Protein AF-A0A968FEQ6-F1 (afdb_monomer_lite)

Foldseek 3Di:
DAEDLVQVPDVVPDPDDCVVPDRDDDVVVVVVVVVCVVLWDWDADPVGIDIFQWDADPVGIKGKAFDFDDDDDSVLRSVRSNDVLRRDPDHPCVVCVVSRGNWMKMWHWDWDDDDPPIDIYTDPIDTD

Sequence (128 aa):
MRWDPVEARRYALMDQDPGPIGSRTVWMANLLAYRALALLPSAPRRNGLATTGWSEHEDGQFFTWPLWTHPACPDTVRSLLLLPVLCSRAPDRPALRARGID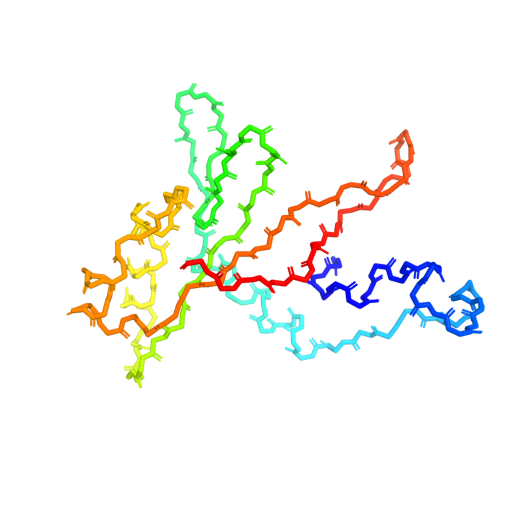AVFRARRIKVGTGANYKVNFSPAREV

Structure (mmCIF, N/CA/C/O backbone):
data_AF-A0A968FEQ6-F1
#
_entry.id   AF-A0A968FEQ6-F1
#
loop_
_atom_site.group_PDB
_atom_site.id
_atom_site.type_symbol
_atom_site.label_atom_id
_atom_site.label_alt_id
_atom_site.label_comp_id
_atom_site.label_asym_id
_atom_site.label_entity_id
_atom_site.label_seq_id
_atom_site.pdbx_PDB_ins_code
_atom_site.Cartn_x
_atom_site.Cartn_y
_atom_site.Cartn_z
_atom_site.occupancy
_atom_site.B_iso_or_equiv
_atom_site.auth_seq_id
_atom_site.auth_comp_id
_atom_site.auth_asym_id
_atom_site.auth_atom_id
_atom_site.pdbx_PDB_model_num
ATOM 1 N N . MET A 1 1 ? 4.246 6.362 -13.899 1.00 59.34 1 MET A N 1
ATOM 2 C CA . MET A 1 1 ? 4.748 6.224 -12.511 1.00 59.34 1 MET A CA 1
ATOM 3 C C . MET A 1 1 ? 5.495 4.908 -12.416 1.00 59.34 1 MET A C 1
ATOM 5 O O . MET A 1 1 ? 5.132 4.022 -13.174 1.00 59.34 1 MET A O 1
ATOM 9 N N . ARG A 1 2 ? 6.508 4.788 -11.546 1.00 71.25 2 ARG A N 1
ATOM 10 C CA . ARG A 1 2 ? 7.204 3.513 -11.328 1.00 71.25 2 ARG A CA 1
ATOM 11 C C . ARG A 1 2 ? 6.632 2.789 -10.119 1.00 71.25 2 ARG A C 1
ATOM 13 O O . ARG A 1 2 ? 6.952 3.147 -8.987 1.00 71.25 2 ARG A O 1
ATOM 20 N N . TRP A 1 3 ? 5.718 1.856 -10.365 1.00 72.12 3 TRP A N 1
ATOM 21 C CA . TRP A 1 3 ? 5.030 1.108 -9.306 1.00 72.12 3 TRP A CA 1
ATOM 22 C C . TRP A 1 3 ? 5.673 -0.249 -9.036 1.00 72.12 3 TRP A C 1
ATOM 24 O O . TRP A 1 3 ? 5.690 -0.692 -7.891 1.00 72.12 3 TRP A O 1
ATOM 34 N N . ASP A 1 4 ? 6.265 -0.864 -10.058 1.00 72.12 4 ASP A N 1
ATOM 35 C CA . ASP A 1 4 ? 6.991 -2.120 -9.915 1.00 72.12 4 ASP A CA 1
ATOM 36 C C . ASP A 1 4 ? 8.436 -1.850 -9.439 1.00 72.12 4 ASP A C 1
ATOM 38 O O . ASP A 1 4 ? 9.151 -1.054 -10.063 1.00 72.12 4 ASP A O 1
ATOM 42 N N . PRO A 1 5 ? 8.913 -2.487 -8.350 1.00 69.38 5 PRO A N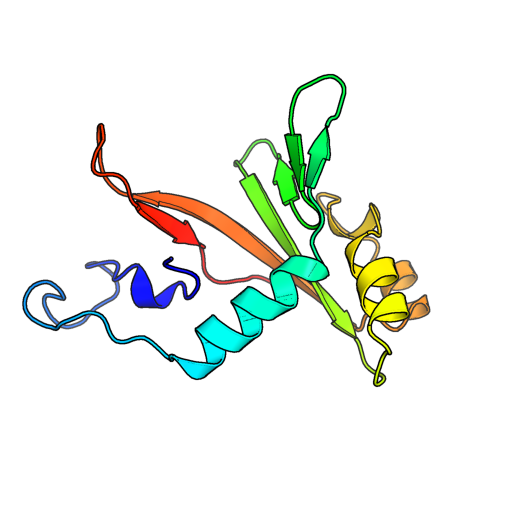 1
ATOM 43 C CA . PRO A 1 5 ? 10.304 -2.368 -7.913 1.00 69.38 5 PRO A CA 1
ATOM 44 C C . PRO A 1 5 ? 11.329 -2.750 -8.997 1.00 69.38 5 PRO A C 1
ATOM 46 O O . PRO A 1 5 ? 12.445 -2.228 -8.973 1.00 69.38 5 PRO A O 1
ATOM 49 N N . VAL A 1 6 ? 10.975 -3.596 -9.970 1.00 70.69 6 VAL A N 1
ATOM 50 C CA . VAL A 1 6 ? 11.831 -3.954 -11.116 1.00 70.69 6 VAL A CA 1
ATOM 51 C C . VAL A 1 6 ? 12.076 -2.752 -12.036 1.00 70.69 6 VAL A C 1
ATOM 53 O O . VAL A 1 6 ? 13.175 -2.591 -12.574 1.00 70.69 6 VAL A O 1
ATOM 56 N N . GLU A 1 7 ? 11.120 -1.824 -12.147 1.00 67.06 7 GLU A N 1
ATOM 57 C CA . GLU A 1 7 ? 11.283 -0.586 -12.923 1.00 67.06 7 GLU A CA 1
ATOM 58 C C . GLU A 1 7 ? 12.322 0.370 -12.304 1.00 67.06 7 GLU A C 1
ATOM 60 O O . GLU A 1 7 ? 12.790 1.308 -12.965 1.00 67.06 7 GLU A O 1
ATOM 65 N N . ALA A 1 8 ? 12.733 0.135 -11.050 1.00 63.91 8 ALA A N 1
ATOM 66 C CA . ALA A 1 8 ? 13.786 0.903 -10.394 1.00 63.91 8 ALA A CA 1
ATOM 67 C C . ALA A 1 8 ? 15.184 0.614 -10.963 1.00 63.91 8 ALA A C 1
ATOM 69 O O . ALA A 1 8 ? 16.044 1.485 -10.856 1.00 63.91 8 ALA A O 1
ATOM 70 N N . ARG A 1 9 ? 15.400 -0.559 -11.583 1.00 66.25 9 ARG A N 1
ATOM 71 C CA . ARG A 1 9 ? 16.652 -0.958 -12.256 1.00 66.25 9 ARG A CA 1
ATOM 72 C C . ARG A 1 9 ? 17.918 -0.659 -11.467 1.00 66.25 9 ARG A C 1
ATOM 74 O O . ARG A 1 9 ? 18.766 0.140 -11.861 1.00 66.25 9 ARG A O 1
ATOM 81 N N . ARG A 1 10 ? 18.014 -1.272 -10.295 1.00 63.66 10 ARG A N 1
ATOM 82 C CA . ARG A 1 10 ? 19.178 -1.095 -9.432 1.00 63.66 10 ARG A CA 1
ATOM 83 C C . ARG A 1 10 ? 20.363 -1.792 -10.092 1.00 63.66 10 ARG A C 1
ATOM 85 O O . ARG A 1 10 ? 20.376 -3.014 -10.119 1.00 63.66 10 ARG A O 1
ATOM 92 N N . TYR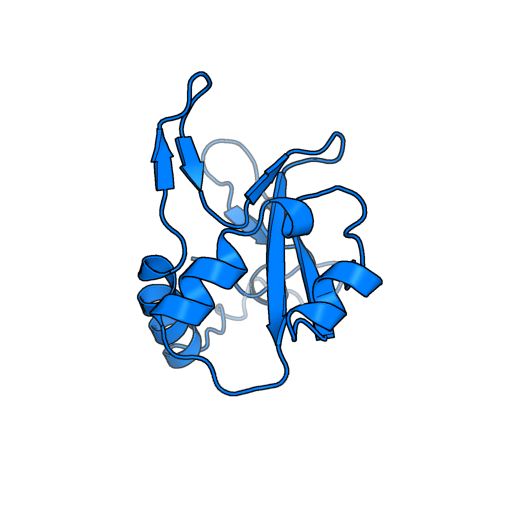 A 1 11 ? 21.323 -1.012 -10.588 1.00 55.69 11 TYR A N 1
ATOM 93 C CA . TYR A 1 11 ? 22.550 -1.482 -11.246 1.00 55.69 11 TYR A CA 1
ATOM 94 C C . TYR A 1 11 ? 23.195 -2.675 -10.526 1.00 55.69 11 TYR A C 1
ATOM 96 O O . TYR A 1 11 ? 23.508 -3.673 -11.153 1.00 55.69 11 TYR A O 1
ATOM 104 N N . ALA A 1 12 ? 23.289 -2.620 -9.194 1.00 58.16 12 ALA A N 1
ATOM 105 C CA . ALA A 1 12 ? 23.876 -3.686 -8.378 1.00 58.16 12 ALA A CA 1
ATOM 106 C C . ALA A 1 12 ? 23.124 -5.038 -8.406 1.00 58.16 12 ALA A C 1
ATOM 108 O O . ALA A 1 12 ? 23.631 -6.017 -7.875 1.00 58.16 12 ALA A O 1
ATOM 109 N N . LEU A 1 13 ? 21.909 -5.096 -8.964 1.00 61.94 13 LEU A N 1
ATOM 110 C CA . LEU A 1 13 ? 21.082 -6.306 -9.070 1.00 61.94 13 LEU A CA 1
ATOM 111 C C . LEU A 1 13 ? 20.904 -6.777 -10.524 1.00 61.94 13 LEU A C 1
ATOM 113 O O . LEU A 1 13 ? 20.067 -7.641 -10.776 1.00 61.94 13 LEU A O 1
ATOM 117 N N . MET A 1 14 ? 21.618 -6.183 -11.486 1.00 65.56 14 MET A N 1
ATOM 118 C CA . MET A 1 14 ? 21.486 -6.497 -12.909 1.00 65.56 14 MET A CA 1
ATOM 119 C C . MET A 1 14 ? 22.815 -6.989 -13.478 1.00 65.56 14 MET A C 1
ATOM 121 O O . MET A 1 14 ? 23.860 -6.418 -13.194 1.00 65.56 14 MET A O 1
ATOM 125 N N . ASP A 1 15 ? 22.750 -8.039 -14.297 1.00 74.81 15 ASP A N 1
ATOM 126 C CA . ASP A 1 15 ? 23.903 -8.626 -15.001 1.00 74.81 15 ASP A CA 1
ATOM 127 C C . ASP A 1 15 ? 24.430 -7.723 -16.134 1.00 74.81 15 ASP A C 1
ATOM 129 O O . ASP A 1 15 ? 25.574 -7.829 -16.561 1.00 74.81 15 ASP A O 1
ATOM 133 N N . GLN A 1 16 ? 23.603 -6.789 -16.613 1.00 67.94 16 GLN A N 1
ATOM 134 C CA . GLN A 1 16 ? 23.959 -5.854 -17.680 1.00 67.94 16 GLN A CA 1
ATOM 135 C C . GLN A 1 16 ? 23.591 -4.420 -17.322 1.00 67.94 16 GLN A C 1
ATOM 137 O O . GLN A 1 16 ? 22.690 -4.184 -16.513 1.00 67.94 16 GLN A O 1
ATOM 142 N N . ASP A 1 17 ? 24.263 -3.464 -17.968 1.00 69.12 17 ASP A N 1
ATOM 143 C CA . ASP A 1 17 ? 23.953 -2.042 -17.840 1.00 69.12 17 ASP A CA 1
ATOM 144 C C . ASP A 1 17 ? 22.495 -1.770 -18.279 1.00 69.12 17 ASP A C 1
ATOM 146 O O . ASP A 1 17 ? 22.141 -1.981 -19.442 1.00 69.12 17 ASP A O 1
ATOM 150 N N . PRO A 1 18 ? 21.618 -1.298 -17.373 1.00 66.75 18 PRO A N 1
ATOM 151 C CA . PRO A 1 18 ? 20.229 -0.990 -17.693 1.00 66.75 18 PRO A CA 1
ATOM 152 C C . PRO A 1 18 ? 20.018 0.288 -18.514 1.00 66.75 18 PRO A C 1
ATOM 154 O O . PRO A 1 18 ? 18.870 0.565 -18.879 1.00 66.75 18 PRO A O 1
ATOM 157 N N . GLY A 1 19 ? 21.055 1.100 -18.742 1.00 70.69 19 GLY A N 1
ATOM 158 C CA . GLY A 1 19 ? 20.974 2.379 -19.454 1.00 70.69 19 GLY A CA 1
ATOM 159 C C . GLY A 1 19 ? 20.427 2.271 -20.888 1.00 70.69 19 GLY A C 1
ATOM 160 O O . GLY A 1 19 ? 19.461 2.971 -21.200 1.00 70.69 19 GLY A O 1
ATOM 161 N N . PRO A 1 20 ? 20.974 1.384 -21.744 1.00 72.44 20 PRO A N 1
ATOM 162 C CA . PRO A 1 20 ? 20.555 1.235 -23.144 1.00 72.44 20 PRO A CA 1
ATOM 163 C C . PRO A 1 20 ? 19.204 0.528 -23.323 1.00 72.44 20 PRO A C 1
ATOM 165 O O . PRO A 1 20 ? 18.518 0.711 -24.327 1.00 72.44 20 PRO A O 1
ATOM 168 N N . ILE A 1 21 ? 18.804 -0.303 -22.359 1.00 67.12 21 ILE A N 1
ATOM 169 C CA . ILE A 1 21 ? 17.585 -1.113 -22.441 1.00 67.12 21 ILE A CA 1
ATOM 170 C C . ILE A 1 21 ? 16.403 -0.218 -22.058 1.00 67.12 21 ILE A C 1
ATOM 172 O O . ILE A 1 21 ? 16.297 0.165 -20.906 1.00 67.12 21 ILE A O 1
ATOM 176 N N . GLY A 1 22 ? 15.472 0.133 -22.948 1.00 63.84 22 GLY A N 1
ATOM 177 C CA . GLY A 1 22 ? 14.307 0.979 -22.601 1.00 63.84 22 GLY A CA 1
ATOM 178 C C . GLY A 1 22 ? 13.417 0.388 -21.489 1.00 63.84 22 GLY A C 1
ATOM 179 O O . GLY A 1 22 ? 13.366 -0.830 -21.331 1.00 63.84 22 GLY A O 1
ATOM 180 N N . SER A 1 23 ? 12.746 1.216 -20.669 1.00 65.44 23 SER A N 1
ATOM 181 C CA . SER A 1 23 ? 11.891 0.753 -19.551 1.00 65.44 23 SER A CA 1
ATOM 182 C C . SER A 1 23 ? 10.756 -0.151 -20.028 1.00 65.44 23 SER A C 1
ATOM 184 O O . SER A 1 23 ? 9.908 0.286 -20.801 1.00 65.44 23 SER A O 1
ATOM 186 N N . ARG A 1 24 ? 10.713 -1.390 -19.526 1.00 69.31 24 ARG A N 1
ATOM 187 C CA . ARG A 1 24 ? 9.610 -2.321 -19.773 1.00 69.31 24 ARG A CA 1
ATOM 188 C C . ARG A 1 24 ? 8.504 -2.039 -18.765 1.00 69.31 24 ARG A C 1
ATOM 190 O O . ARG A 1 24 ? 8.776 -1.990 -17.573 1.00 69.31 24 ARG A O 1
ATOM 197 N N . THR A 1 25 ? 7.286 -1.840 -19.250 1.00 71.81 25 THR A N 1
ATOM 198 C CA . THR A 1 25 ? 6.121 -1.580 -18.403 1.00 71.81 25 THR A CA 1
ATOM 199 C C . THR A 1 25 ? 4.954 -2.456 -18.835 1.00 71.81 25 THR A C 1
ATOM 201 O O . THR A 1 25 ? 4.812 -2.778 -20.019 1.00 71.81 25 THR A O 1
ATOM 204 N N . VAL A 1 26 ? 4.120 -2.860 -17.879 1.00 84.50 26 VAL A N 1
ATOM 205 C CA . VAL A 1 26 ? 2.932 -3.679 -18.137 1.00 84.50 26 VAL A CA 1
ATOM 206 C C . VAL A 1 26 ? 1.719 -2.757 -18.161 1.00 84.50 26 VAL A C 1
ATOM 208 O O . VAL A 1 26 ? 1.133 -2.439 -17.129 1.00 84.50 26 VAL A O 1
ATOM 211 N N . TRP A 1 27 ? 1.337 -2.311 -19.358 1.00 83.38 27 TRP A N 1
ATOM 212 C CA . TRP A 1 27 ? 0.277 -1.315 -19.558 1.00 83.38 27 TRP A CA 1
ATOM 213 C C . TRP A 1 27 ? -1.033 -1.653 -18.840 1.00 83.38 27 TRP A C 1
ATOM 215 O O . TRP A 1 27 ? -1.621 -0.786 -18.199 1.00 83.38 27 TRP A O 1
ATOM 225 N N . MET A 1 28 ? -1.471 -2.912 -18.899 1.00 87.94 28 MET A N 1
ATOM 226 C CA . MET A 1 28 ? -2.713 -3.338 -18.245 1.00 87.94 28 MET A CA 1
ATOM 227 C C . MET A 1 28 ? -2.611 -3.332 -16.718 1.00 87.94 28 MET A C 1
ATOM 229 O O . MET A 1 28 ? -3.578 -2.973 -16.052 1.00 87.94 28 MET A O 1
ATOM 233 N N . ALA A 1 29 ? -1.437 -3.638 -16.159 1.00 84.19 29 ALA A N 1
ATOM 234 C CA . ALA A 1 29 ? -1.211 -3.527 -14.720 1.00 84.19 29 ALA A CA 1
ATOM 235 C C . ALA A 1 29 ? -1.260 -2.058 -14.273 1.00 84.19 29 ALA A C 1
ATOM 237 O O . ALA A 1 29 ? -1.901 -1.738 -13.275 1.00 84.19 29 ALA A O 1
ATOM 238 N N . ASN A 1 30 ? -0.676 -1.146 -15.058 1.00 85.75 30 ASN A N 1
ATOM 239 C CA . ASN A 1 30 ? -0.758 0.291 -14.787 1.00 85.75 30 ASN A CA 1
ATOM 240 C C . ASN A 1 30 ? -2.191 0.825 -14.898 1.00 85.75 30 ASN A C 1
ATOM 242 O O . ASN A 1 30 ? -2.617 1.632 -14.076 1.00 85.75 30 ASN A O 1
ATOM 246 N N . LEU A 1 31 ? -2.965 0.375 -15.888 1.00 89.62 31 LEU A N 1
ATOM 247 C CA . LEU A 1 31 ? -4.367 0.772 -16.003 1.00 89.62 31 LEU A CA 1
ATOM 248 C C . LEU A 1 31 ? -5.191 0.264 -14.811 1.00 89.62 31 LEU A C 1
ATOM 250 O O . LEU A 1 31 ? -5.999 1.010 -14.254 1.00 89.62 31 LEU A O 1
ATOM 254 N N . LEU A 1 32 ? -4.969 -0.985 -14.394 1.00 89.38 32 LEU A N 1
ATOM 255 C CA . LEU A 1 32 ? -5.636 -1.567 -13.234 1.00 89.38 32 LEU A CA 1
ATOM 256 C C . LEU A 1 32 ? -5.300 -0.797 -11.955 1.00 89.38 32 LEU A C 1
ATOM 258 O O . LEU A 1 32 ? -6.205 -0.415 -11.215 1.00 89.38 32 LEU A O 1
ATOM 262 N N . ALA A 1 33 ? -4.022 -0.512 -11.714 1.00 88.06 33 ALA A N 1
ATOM 263 C CA . ALA A 1 33 ? -3.620 0.229 -10.528 1.00 88.06 33 ALA A CA 1
ATOM 264 C C . ALA A 1 33 ? -4.077 1.701 -10.571 1.00 88.06 33 ALA A C 1
ATOM 266 O O . ALA A 1 33 ? -4.446 2.236 -9.530 1.00 88.06 33 ALA A O 1
ATOM 267 N N . TYR A 1 34 ? -4.197 2.325 -11.751 1.00 90.00 34 TYR A N 1
ATOM 268 C CA . TYR A 1 34 ? -4.848 3.635 -11.882 1.00 90.00 34 TYR A CA 1
ATOM 269 C C . TYR A 1 34 ? -6.317 3.589 -11.441 1.00 90.00 34 TYR A C 1
ATOM 271 O O . TYR A 1 34 ? -6.751 4.438 -10.666 1.00 90.00 34 TYR A O 1
ATOM 279 N N . ARG A 1 35 ? -7.076 2.567 -11.860 1.00 91.50 35 ARG A N 1
ATOM 280 C CA . ARG A 1 35 ? -8.461 2.375 -11.393 1.00 91.50 35 ARG A CA 1
ATOM 281 C C . ARG A 1 35 ? -8.535 2.101 -9.891 1.00 91.50 35 ARG A C 1
ATOM 283 O O . ARG A 1 35 ? -9.445 2.591 -9.227 1.00 91.50 35 ARG A O 1
ATOM 290 N N . ALA A 1 36 ? -7.569 1.362 -9.350 1.00 90.50 36 ALA A N 1
ATOM 291 C CA . ALA A 1 36 ? -7.501 1.055 -7.925 1.00 90.50 36 ALA A CA 1
ATOM 292 C C . ALA A 1 36 ? -7.265 2.294 -7.041 1.00 90.50 36 ALA A C 1
ATOM 294 O O . ALA A 1 36 ? -7.592 2.245 -5.857 1.00 90.50 36 ALA A O 1
ATOM 295 N N . LEU A 1 37 ? -6.779 3.420 -7.586 1.00 90.38 37 LEU A N 1
ATOM 296 C CA . LEU A 1 37 ? -6.614 4.668 -6.823 1.00 90.38 37 LEU A CA 1
ATOM 297 C C . LEU A 1 37 ? -7.928 5.151 -6.189 1.00 90.38 37 LEU A C 1
ATOM 299 O O . LEU A 1 37 ? -7.904 5.725 -5.105 1.00 90.38 37 LEU A O 1
ATOM 303 N N . ALA A 1 38 ? -9.081 4.853 -6.798 1.00 92.06 38 ALA A N 1
ATOM 304 C CA . ALA A 1 38 ? -10.393 5.170 -6.228 1.00 92.06 38 ALA A CA 1
ATOM 305 C C . ALA A 1 38 ? -10.689 4.434 -4.900 1.00 92.06 38 ALA A C 1
ATOM 307 O O . ALA A 1 38 ? -11.597 4.818 -4.161 1.00 92.06 38 ALA A O 1
ATOM 308 N N . LEU A 1 39 ? -9.936 3.376 -4.584 1.00 92.69 39 LEU A N 1
ATOM 309 C CA . LEU A 1 39 ? -10.033 2.620 -3.332 1.00 92.69 39 LEU A CA 1
ATOM 310 C C . LEU A 1 39 ? -9.070 3.139 -2.251 1.00 92.69 39 LEU A C 1
ATOM 312 O O . LEU A 1 39 ? -9.143 2.698 -1.106 1.00 92.69 39 LEU A O 1
ATOM 316 N N . LEU A 1 40 ? -8.186 4.080 -2.598 1.00 92.25 40 LEU A N 1
ATOM 317 C CA . LEU A 1 40 ? -7.133 4.616 -1.736 1.00 92.25 40 LEU A CA 1
ATOM 318 C C . LEU A 1 40 ? -7.301 6.138 -1.568 1.00 92.25 40 LEU A C 1
ATOM 320 O O . LEU A 1 40 ? -6.478 6.905 -2.071 1.00 92.25 40 LEU A O 1
ATOM 324 N N . PRO A 1 41 ? -8.374 6.602 -0.900 1.00 92.62 41 PRO A N 1
ATOM 325 C CA . PRO A 1 41 ? -8.660 8.026 -0.797 1.00 92.62 41 PRO A CA 1
ATOM 326 C C . PRO A 1 41 ? -7.565 8.786 -0.040 1.00 92.62 41 PRO A C 1
ATOM 328 O O . PRO A 1 41 ? -6.923 8.263 0.877 1.00 92.62 41 PRO A O 1
ATOM 331 N N . SER A 1 42 ? -7.411 10.059 -0.401 1.00 93.62 42 SER A N 1
ATOM 332 C CA . SER A 1 42 ? -6.602 11.026 0.335 1.00 93.62 42 SER A CA 1
ATOM 333 C C . SER A 1 42 ? -7.507 12.041 1.022 1.00 93.62 42 SER A C 1
ATOM 335 O O . SER A 1 42 ? -8.447 12.547 0.414 1.00 93.62 42 SER A O 1
ATOM 337 N N . ALA A 1 43 ? -7.216 12.361 2.279 1.00 93.44 43 ALA A N 1
ATOM 338 C CA . ALA A 1 43 ? -7.974 13.327 3.061 1.00 93.44 43 ALA A CA 1
ATOM 339 C C . ALA A 1 43 ? -7.036 14.239 3.866 1.00 93.44 43 ALA A C 1
ATOM 341 O O . ALA A 1 43 ? -5.970 13.792 4.315 1.00 93.44 43 ALA A O 1
ATOM 342 N N . PRO A 1 44 ? -7.402 15.517 4.064 1.00 95.00 44 PRO A N 1
ATOM 343 C CA . PRO A 1 44 ? -6.652 16.401 4.938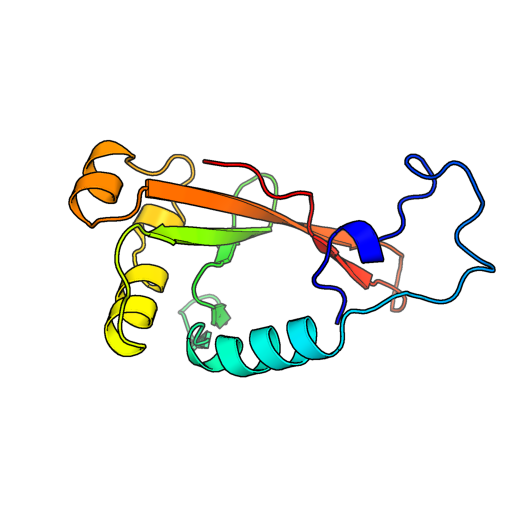 1.00 95.00 44 PRO A CA 1
ATOM 344 C C . PRO A 1 44 ? -6.728 15.906 6.388 1.00 95.00 44 PRO A C 1
ATOM 346 O O . PRO A 1 44 ? -7.771 15.482 6.882 1.00 95.00 44 PRO A O 1
ATOM 349 N N . ARG A 1 45 ? -5.602 15.987 7.086 1.00 90.62 45 ARG A N 1
ATOM 350 C CA . ARG A 1 45 ? -5.465 15.816 8.533 1.00 90.62 45 ARG A CA 1
ATOM 351 C C . ARG A 1 45 ? -4.832 17.077 9.111 1.00 90.62 45 ARG A C 1
ATOM 353 O O . ARG A 1 45 ? -4.296 17.907 8.382 1.00 90.62 45 ARG A O 1
ATOM 360 N N . ARG A 1 46 ? -4.825 17.182 10.443 1.00 91.12 46 ARG A N 1
ATOM 361 C CA . ARG A 1 46 ? -4.219 18.310 11.175 1.00 91.12 46 ARG A CA 1
ATOM 362 C C . ARG A 1 46 ? -2.797 18.654 10.699 1.00 91.12 46 ARG A C 1
ATOM 364 O O . ARG A 1 46 ? -2.457 19.825 10.636 1.00 91.12 46 ARG A O 1
ATOM 371 N N . ASN A 1 47 ? -2.004 17.642 10.338 1.00 89.06 47 ASN A N 1
ATOM 372 C CA . ASN A 1 47 ? -0.588 17.790 9.984 1.00 89.06 47 ASN A CA 1
ATOM 373 C C . ASN A 1 47 ? -0.306 17.535 8.488 1.00 89.06 47 ASN A C 1
ATOM 375 O O . ASN A 1 47 ? 0.801 17.139 8.135 1.00 89.06 47 ASN A O 1
ATOM 379 N N . GLY A 1 48 ? -1.297 17.714 7.607 1.00 90.50 48 GLY A N 1
ATOM 380 C CA . GLY A 1 48 ? -1.128 17.569 6.156 1.00 90.50 48 GLY A CA 1
ATOM 381 C C . GLY A 1 48 ? -2.032 16.510 5.530 1.00 90.50 48 GLY A C 1
ATOM 382 O O . GLY A 1 48 ? -3.036 16.107 6.110 1.00 90.50 48 GLY A O 1
ATOM 383 N N . LEU A 1 49 ? -1.698 16.071 4.317 1.00 92.56 49 LEU A N 1
ATOM 384 C CA . LEU A 1 49 ? -2.496 15.101 3.568 1.00 92.56 49 LEU A CA 1
ATOM 385 C C . LEU A 1 49 ? -2.159 13.670 4.000 1.00 92.56 49 LEU A C 1
ATOM 387 O O . LEU A 1 49 ? -0.998 13.267 3.963 1.00 92.56 49 LEU A O 1
ATOM 391 N N . ALA A 1 50 ? -3.172 12.880 4.346 1.00 91.81 50 ALA A N 1
ATOM 392 C CA . ALA A 1 50 ? -3.020 11.444 4.549 1.00 91.81 50 ALA A CA 1
ATOM 393 C C . ALA A 1 50 ? -3.700 10.677 3.424 1.00 91.81 50 ALA A C 1
ATOM 395 O O . ALA A 1 50 ? -4.748 11.086 2.936 1.00 91.81 50 ALA A O 1
ATOM 396 N N . THR A 1 51 ? -3.101 9.560 3.031 1.00 92.69 51 THR A N 1
ATOM 397 C CA . THR A 1 51 ? -3.645 8.657 2.013 1.00 92.69 51 THR A CA 1
ATOM 398 C C . THR A 1 51 ? -3.759 7.263 2.607 1.00 92.69 51 THR A C 1
ATOM 400 O O . THR A 1 51 ? -2.859 6.828 3.326 1.00 92.69 51 THR A O 1
ATOM 403 N N . THR A 1 52 ? -4.856 6.566 2.321 1.00 94.19 52 THR A N 1
ATOM 404 C CA . THR A 1 52 ? -5.084 5.189 2.779 1.00 94.19 52 THR A CA 1
ATOM 405 C C . THR A 1 52 ? -3.917 4.267 2.421 1.00 94.19 52 THR A C 1
ATOM 407 O O . THR A 1 52 ? -3.323 4.384 1.348 1.00 94.19 52 THR A O 1
ATOM 410 N N . GLY A 1 53 ? -3.572 3.355 3.333 1.00 92.94 53 GLY A N 1
ATOM 411 C CA . GLY A 1 53 ? -2.466 2.408 3.168 1.00 92.94 53 GLY A CA 1
ATOM 412 C C . GLY A 1 53 ? -1.073 2.999 3.399 1.00 92.94 53 GLY A C 1
ATOM 413 O O . GLY A 1 53 ? -0.098 2.253 3.384 1.00 92.94 53 GLY A O 1
ATOM 414 N N . TRP A 1 54 ? -0.944 4.309 3.639 1.00 94.06 54 TRP A N 1
ATOM 415 C CA . TRP A 1 54 ? 0.343 4.935 3.936 1.00 94.06 54 TRP A CA 1
ATOM 416 C C . TRP A 1 54 ? 0.588 5.087 5.437 1.00 94.06 54 TRP A C 1
ATOM 418 O O . TRP A 1 54 ? -0.285 5.527 6.186 1.00 94.06 54 TRP A O 1
ATOM 428 N N . SER A 1 55 ? 1.812 4.777 5.859 1.00 93.12 55 SER A N 1
ATOM 429 C CA . SER A 1 55 ? 2.315 5.028 7.209 1.00 93.12 55 SER A CA 1
ATOM 430 C C . SER A 1 55 ? 3.706 5.654 7.171 1.00 93.12 55 SER A C 1
ATOM 432 O O . SER A 1 55 ? 4.475 5.477 6.222 1.00 93.12 55 SER A O 1
ATOM 434 N N . GLU A 1 56 ? 4.024 6.406 8.218 1.00 92.31 56 GLU A N 1
ATOM 435 C CA . GLU A 1 56 ? 5.369 6.899 8.490 1.00 92.31 56 GLU A CA 1
ATOM 436 C C . GLU A 1 56 ? 5.881 6.206 9.753 1.00 92.31 56 GLU A C 1
ATOM 438 O O . GLU A 1 56 ? 5.193 6.140 10.774 1.00 92.31 56 GLU A O 1
ATOM 443 N N . HIS A 1 57 ? 7.070 5.628 9.649 1.00 88.75 57 HIS A N 1
ATOM 444 C CA . HIS A 1 57 ? 7.810 5.027 10.750 1.00 88.75 57 HIS A CA 1
ATOM 445 C C . HIS A 1 57 ? 9.197 5.680 10.804 1.00 88.75 57 HIS A C 1
ATOM 447 O O . HIS A 1 57 ? 9.584 6.383 9.872 1.00 88.75 57 HIS A O 1
ATOM 453 N N . GLU A 1 58 ? 9.966 5.427 11.863 1.00 87.94 58 GLU A N 1
ATOM 454 C CA . GLU A 1 58 ? 11.329 5.971 12.030 1.00 87.94 58 GLU A CA 1
ATOM 455 C C . GLU A 1 58 ? 12.212 5.712 10.797 1.00 87.94 58 GLU A C 1
ATOM 457 O O . GLU A 1 58 ? 12.942 6.587 10.338 1.00 87.94 58 GLU A O 1
ATOM 462 N N . ASP A 1 59 ? 12.053 4.537 10.184 1.00 88.44 59 ASP A N 1
ATOM 463 C CA . ASP A 1 59 ? 12.822 4.110 9.016 1.00 88.44 59 ASP A CA 1
ATOM 464 C C . ASP A 1 59 ? 12.253 4.636 7.682 1.00 88.44 59 ASP A C 1
ATOM 466 O O . ASP A 1 59 ? 12.721 4.265 6.603 1.00 88.44 59 ASP A O 1
ATOM 470 N N . GLY A 1 60 ? 11.241 5.502 7.703 1.00 92.25 60 GLY A N 1
ATOM 471 C CA . GLY A 1 60 ? 10.705 6.200 6.535 1.00 92.25 60 GLY A CA 1
ATOM 472 C C . GLY A 1 60 ? 9.236 5.907 6.234 1.00 92.25 60 GLY A C 1
ATOM 473 O O . GLY A 1 60 ? 8.450 5.530 7.098 1.00 92.25 60 GLY A O 1
ATOM 474 N N . GLN A 1 61 ? 8.857 6.116 4.973 1.00 94.75 61 GLN A N 1
ATOM 475 C CA . GLN A 1 61 ? 7.466 6.062 4.531 1.00 94.75 61 GLN A CA 1
ATOM 476 C C . GLN A 1 61 ? 7.144 4.716 3.872 1.00 94.75 61 GLN A C 1
ATOM 478 O O . GLN A 1 61 ? 7.889 4.248 3.005 1.00 94.75 61 GLN A O 1
ATOM 483 N N . PHE A 1 62 ? 6.019 4.114 4.243 1.00 94.94 62 PHE A N 1
ATOM 484 C CA . PHE A 1 62 ? 5.626 2.779 3.808 1.00 94.94 62 PHE A CA 1
ATOM 485 C C . PHE A 1 62 ? 4.224 2.774 3.216 1.00 94.94 62 PHE A C 1
ATOM 487 O O . PHE A 1 62 ? 3.341 3.494 3.678 1.00 94.94 62 PHE A O 1
ATOM 494 N N . PHE A 1 63 ? 4.035 1.929 2.209 1.00 94.44 63 PHE A N 1
ATOM 495 C CA . PHE A 1 63 ? 2.732 1.568 1.675 1.00 94.44 63 PHE A CA 1
ATOM 496 C C . PHE A 1 63 ? 2.418 0.128 2.087 1.00 94.44 63 PHE A C 1
ATOM 498 O O . PHE A 1 63 ? 3.257 -0.756 1.897 1.00 94.44 63 PHE A O 1
ATOM 505 N N . THR A 1 64 ? 1.245 -0.094 2.677 1.00 95.69 64 THR A N 1
ATOM 506 C CA . THR A 1 64 ? 0.802 -1.381 3.224 1.00 95.69 64 THR A CA 1
ATOM 507 C C . THR A 1 64 ? -0.554 -1.766 2.638 1.00 95.69 64 THR A C 1
ATOM 509 O O . THR A 1 64 ? -1.453 -0.929 2.567 1.00 95.69 64 THR A O 1
ATOM 512 N N . TRP A 1 65 ? -0.714 -3.029 2.239 1.00 94.69 65 TRP A N 1
ATOM 513 C CA . TRP A 1 65 ? -1.967 -3.560 1.702 1.00 94.69 65 TRP A CA 1
ATOM 514 C C . TRP A 1 65 ? -2.220 -5.004 2.172 1.00 94.69 65 TRP A C 1
ATOM 516 O O . TRP A 1 65 ? -1.270 -5.775 2.332 1.00 94.69 65 TRP A O 1
ATOM 526 N N . PRO 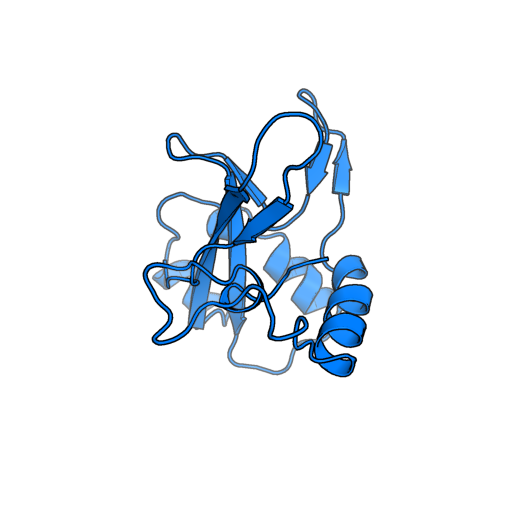A 1 66 ? -3.486 -5.392 2.404 1.00 96.06 66 PRO A N 1
ATOM 527 C CA . PRO A 1 66 ? -3.852 -6.754 2.763 1.00 96.06 66 PRO A CA 1
ATOM 528 C C . PRO A 1 66 ? -4.035 -7.641 1.523 1.00 96.06 66 PRO A C 1
ATOM 530 O O . PRO A 1 66 ? -4.395 -7.160 0.448 1.00 96.06 66 PRO A O 1
ATOM 533 N N . LEU A 1 67 ? -3.869 -8.948 1.709 1.00 95.19 67 LEU A N 1
ATOM 534 C CA . LEU A 1 67 ? -4.425 -10.000 0.864 1.00 95.19 67 LEU A CA 1
ATOM 535 C C . LEU A 1 67 ? -5.498 -10.738 1.664 1.00 95.19 67 LEU A C 1
ATOM 537 O O . LEU A 1 67 ? -5.315 -11.028 2.847 1.00 95.19 67 LEU A O 1
ATOM 541 N N . TRP A 1 68 ? -6.623 -11.030 1.024 1.00 95.12 68 TRP A N 1
ATOM 542 C CA . TRP A 1 68 ? -7.790 -11.628 1.663 1.00 95.12 68 TRP A CA 1
ATOM 543 C C . TRP A 1 68 ? -8.265 -12.862 0.896 1.00 95.12 68 TRP A C 1
ATOM 545 O O . TRP A 1 68 ? -7.968 -13.026 -0.287 1.00 95.12 68 TRP A O 1
ATOM 555 N N . THR A 1 69 ? -8.993 -13.742 1.578 1.00 92.94 69 THR A N 1
ATOM 556 C CA . THR A 1 69 ? -9.293 -15.095 1.080 1.00 92.94 69 THR A CA 1
ATOM 557 C C . THR A 1 69 ? -10.547 -15.189 0.214 1.00 92.94 69 THR A C 1
ATOM 559 O O . THR A 1 69 ? -10.631 -16.059 -0.651 1.00 92.94 69 THR A O 1
ATOM 562 N N . HIS A 1 70 ? -11.532 -14.316 0.430 1.00 93.62 70 HIS A N 1
ATOM 563 C CA . HIS A 1 70 ? -12.836 -14.395 -0.235 1.00 93.62 70 HIS A CA 1
ATOM 564 C C . HIS A 1 70 ? -13.061 -13.232 -1.204 1.00 93.62 70 HIS A C 1
ATOM 566 O O . HIS A 1 70 ? -12.695 -12.102 -0.885 1.00 93.62 70 HIS A O 1
ATOM 572 N N . PRO A 1 71 ? -13.706 -13.448 -2.366 1.00 94.00 71 PRO A N 1
ATOM 573 C CA . PRO A 1 71 ? -14.107 -12.350 -3.237 1.00 94.00 71 PRO A CA 1
ATOM 574 C C . PRO A 1 71 ? -14.869 -11.275 -2.454 1.00 94.00 71 PRO A C 1
ATOM 576 O O . PRO A 1 71 ? -15.800 -11.576 -1.709 1.00 94.00 71 PRO A O 1
ATOM 579 N N . ALA A 1 72 ? -14.460 -10.021 -2.620 1.00 92.88 72 ALA A N 1
ATOM 580 C CA . ALA A 1 72 ? -15.000 -8.885 -1.889 1.00 92.88 72 ALA A CA 1
ATOM 581 C C . ALA A 1 72 ? -15.516 -7.842 -2.882 1.00 92.88 72 ALA A C 1
ATOM 583 O O . ALA A 1 72 ? -14.873 -7.570 -3.899 1.00 92.88 72 ALA A O 1
ATOM 584 N N . CYS A 1 73 ? -16.673 -7.246 -2.593 1.00 94.50 73 CYS A N 1
ATOM 585 C CA . CYS A 1 73 ? -17.162 -6.125 -3.385 1.00 94.50 73 CYS A CA 1
ATOM 586 C C . CYS A 1 73 ? -16.288 -4.876 -3.137 1.00 94.50 73 CYS A C 1
ATOM 588 O O . CYS A 1 73 ? -15.597 -4.798 -2.114 1.00 94.50 73 CYS A O 1
ATOM 590 N N . PRO A 1 74 ? -16.317 -3.872 -4.032 1.00 92.06 74 PRO A N 1
ATOM 591 C CA . PRO A 1 74 ? -15.498 -2.668 -3.882 1.00 92.06 74 PRO A CA 1
ATOM 592 C C . PRO A 1 74 ? -15.660 -1.953 -2.530 1.00 92.06 74 PRO A C 1
ATOM 594 O O . PRO A 1 74 ? -14.681 -1.432 -1.996 1.00 92.06 74 PRO A O 1
ATOM 597 N N . ASP A 1 75 ? -16.860 -1.964 -1.943 1.00 93.62 75 ASP A N 1
ATOM 598 C CA . ASP A 1 75 ? -17.127 -1.333 -0.643 1.00 93.62 75 ASP A CA 1
ATOM 599 C C . ASP A 1 75 ? -16.493 -2.095 0.527 1.00 93.62 75 ASP A C 1
ATOM 601 O O . ASP A 1 75 ? -15.930 -1.482 1.443 1.00 93.62 75 ASP A O 1
ATOM 605 N N . THR A 1 76 ? -16.500 -3.430 0.469 1.00 93.88 76 THR A N 1
ATOM 606 C CA . THR A 1 76 ? -15.762 -4.273 1.414 1.00 93.88 76 THR A CA 1
ATOM 607 C C . THR A 1 76 ? -14.262 -4.049 1.266 1.00 93.88 76 THR A C 1
ATOM 609 O O . THR A 1 76 ? -13.586 -3.826 2.267 1.00 93.88 76 THR A O 1
ATOM 612 N N . VAL A 1 77 ? -13.733 -4.021 0.037 1.00 93.69 77 VAL A N 1
ATOM 613 C CA . VAL A 1 77 ? -12.302 -3.761 -0.205 1.00 93.69 77 VAL A CA 1
ATOM 614 C C . VAL A 1 77 ? -11.892 -2.397 0.350 1.00 93.69 77 VAL A C 1
ATOM 616 O O . VAL A 1 77 ? -10.886 -2.299 1.052 1.00 93.69 77 VAL A O 1
ATOM 619 N N . ARG A 1 78 ? -12.691 -1.347 0.115 1.00 92.75 78 ARG A N 1
ATOM 620 C CA . ARG A 1 78 ? -12.437 -0.008 0.668 1.00 92.75 78 ARG A CA 1
ATOM 621 C C . ARG A 1 78 ? -12.401 -0.028 2.199 1.00 92.75 78 ARG A C 1
ATOM 623 O O . ARG A 1 78 ? -11.500 0.559 2.790 1.00 92.75 78 ARG A O 1
ATOM 630 N N . SER A 1 79 ? -13.340 -0.734 2.829 1.00 92.31 79 SER A N 1
ATOM 631 C CA . SER A 1 79 ? -13.380 -0.901 4.287 1.00 92.31 79 SER A CA 1
ATOM 632 C C . SER A 1 79 ? -12.146 -1.629 4.826 1.00 92.31 79 SER A C 1
ATOM 634 O O . SER A 1 79 ? -11.573 -1.193 5.820 1.00 92.31 79 SER A O 1
ATOM 636 N N . LEU A 1 80 ? -11.695 -2.694 4.152 1.00 93.94 80 LEU A N 1
ATOM 637 C CA . LEU A 1 80 ? -10.490 -3.436 4.538 1.00 93.94 80 LEU A CA 1
ATOM 638 C C . LEU A 1 80 ? -9.236 -2.562 4.434 1.00 93.94 80 LEU A C 1
ATOM 640 O O . LEU A 1 80 ? -8.442 -2.523 5.369 1.00 93.94 80 LEU A O 1
ATOM 644 N N . LEU A 1 81 ? -9.074 -1.823 3.332 1.00 93.69 81 LEU A N 1
ATOM 645 C CA . LEU A 1 81 ? -7.916 -0.950 3.102 1.00 93.69 81 LEU A CA 1
ATOM 646 C C . LEU A 1 81 ? -7.813 0.197 4.120 1.00 93.69 81 LEU A C 1
ATOM 648 O O . LEU A 1 81 ? -6.714 0.672 4.396 1.00 93.69 81 LEU A O 1
ATOM 652 N N . LEU A 1 82 ? -8.941 0.635 4.685 1.00 92.19 82 LEU A N 1
ATOM 653 C CA . LEU A 1 82 ? -9.008 1.712 5.677 1.00 92.19 82 LEU A CA 1
ATOM 654 C C . LEU A 1 82 ? -8.687 1.265 7.111 1.00 92.19 82 LEU A C 1
ATOM 656 O O . LEU A 1 82 ? -8.600 2.117 7.996 1.00 92.19 82 LEU A O 1
ATOM 660 N N . LEU A 1 83 ? -8.508 -0.036 7.367 1.00 92.44 83 LEU A N 1
ATOM 661 C CA . LEU A 1 83 ? -8.261 -0.553 8.711 1.00 92.44 83 LEU A CA 1
ATOM 662 C C . LEU A 1 83 ? -6.942 -0.007 9.294 1.00 92.44 83 LEU A C 1
ATOM 664 O O . LEU A 1 83 ? -5.866 -0.363 8.807 1.00 92.44 83 LEU A O 1
ATOM 668 N N . PRO A 1 84 ? -6.975 0.772 10.397 1.00 89.44 84 PRO A N 1
ATOM 669 C CA . PRO A 1 84 ? -5.763 1.369 10.966 1.00 89.44 84 PRO A CA 1
ATOM 670 C C . PRO A 1 84 ? -4.731 0.335 11.430 1.00 89.44 84 PRO A C 1
ATOM 672 O O . PRO A 1 84 ? -3.530 0.597 11.390 1.00 89.44 84 PRO A O 1
ATOM 675 N N . VAL A 1 85 ? -5.195 -0.855 11.833 1.00 91.75 85 VAL A N 1
ATOM 676 C CA . VAL A 1 85 ? -4.341 -1.967 12.279 1.00 91.75 85 VAL A CA 1
ATOM 677 C C . VAL A 1 85 ? -3.353 -2.422 11.196 1.00 91.75 85 VAL A C 1
ATOM 679 O O . VAL A 1 85 ? -2.249 -2.840 11.537 1.00 91.75 85 VAL A O 1
ATOM 682 N N . LEU A 1 86 ? -3.678 -2.256 9.905 1.00 92.44 86 LEU A N 1
ATOM 683 C CA . LEU A 1 86 ? -2.768 -2.577 8.797 1.00 92.44 86 LEU A CA 1
ATOM 684 C C . LEU A 1 86 ? -1.508 -1.702 8.813 1.00 92.44 86 LEU A C 1
ATOM 686 O O . LEU A 1 86 ? -0.404 -2.176 8.556 1.00 92.44 86 LEU A O 1
ATOM 690 N N . CYS A 1 87 ? -1.661 -0.424 9.157 1.00 91.06 87 CYS A N 1
ATOM 691 C CA . CYS A 1 87 ? -0.574 0.554 9.170 1.00 91.06 87 CYS A CA 1
ATOM 692 C C . CYS A 1 87 ? 0.255 0.537 10.468 1.00 91.06 87 CYS A C 1
ATOM 694 O O . CYS A 1 87 ? 1.186 1.333 10.610 1.00 91.06 87 CYS A O 1
ATOM 696 N N . SER A 1 88 ? -0.064 -0.339 11.425 1.00 91.69 88 SER A N 1
ATOM 697 C CA . SER A 1 88 ? 0.719 -0.496 12.656 1.00 91.69 88 SER A CA 1
ATOM 698 C C . SER A 1 88 ? 2.083 -1.138 12.368 1.00 91.69 88 SER A C 1
ATOM 700 O O . SER A 1 88 ? 2.219 -1.923 11.431 1.00 91.69 88 SER A O 1
ATOM 702 N N . ARG A 1 89 ? 3.121 -0.822 13.159 1.00 88.94 89 ARG A N 1
ATOM 703 C CA . ARG A 1 89 ? 4.485 -1.346 12.925 1.00 88.94 89 ARG A CA 1
ATOM 704 C C . ARG A 1 89 ? 4.498 -2.878 12.856 1.00 88.94 89 ARG A C 1
ATOM 706 O O . ARG A 1 89 ? 5.115 -3.417 11.940 1.00 88.94 89 ARG A O 1
ATOM 713 N N . ALA A 1 90 ? 3.762 -3.526 13.758 1.00 91.06 90 ALA A N 1
ATOM 714 C CA . ALA A 1 90 ? 3.520 -4.963 13.802 1.00 91.06 90 ALA A CA 1
ATOM 715 C C . ALA A 1 90 ? 1.999 -5.222 13.872 1.00 91.06 90 ALA A C 1
ATOM 717 O O . ALA A 1 90 ? 1.414 -5.046 14.944 1.00 91.06 90 ALA A O 1
ATOM 718 N N . PRO A 1 91 ? 1.350 -5.583 12.749 1.00 92.00 91 PRO A N 1
ATOM 719 C CA . PRO A 1 91 ? -0.084 -5.855 12.723 1.00 92.00 91 PRO A CA 1
ATOM 720 C C . PRO A 1 91 ? -0.473 -7.087 13.547 1.00 92.00 91 PRO A C 1
ATOM 722 O O . PRO A 1 91 ? 0.219 -8.104 13.542 1.00 92.00 91 PRO A O 1
ATOM 725 N N . ASP A 1 92 ? -1.619 -7.014 14.224 1.00 93.31 92 ASP A N 1
ATOM 726 C CA . ASP A 1 92 ? -2.200 -8.142 14.961 1.00 93.31 92 ASP A CA 1
ATOM 727 C C . ASP A 1 92 ? -2.735 -9.197 13.978 1.00 93.31 92 ASP A C 1
ATOM 729 O O . ASP A 1 92 ? -3.866 -9.117 13.485 1.00 93.31 92 ASP A O 1
ATOM 733 N N . ARG A 1 93 ? -1.883 -10.178 13.663 1.00 92.56 93 ARG A N 1
ATOM 734 C CA . ARG A 1 93 ? -2.173 -11.255 12.707 1.00 92.56 93 ARG A CA 1
ATOM 735 C C . ARG A 1 93 ? -3.432 -12.058 13.080 1.00 92.56 93 ARG A C 1
ATOM 737 O O . ARG A 1 93 ? -4.274 -12.223 12.196 1.00 92.56 93 ARG A O 1
ATOM 744 N N . PRO A 1 94 ? -3.624 -12.534 14.331 1.00 93.94 94 PRO A N 1
ATOM 745 C CA . PRO A 1 94 ? -4.875 -13.175 14.739 1.00 93.94 94 PRO A CA 1
ATOM 746 C C . PRO A 1 94 ? -6.123 -12.332 14.452 1.00 93.94 94 PRO A C 1
ATOM 748 O O . PRO A 1 94 ? -7.077 -12.827 13.847 1.00 93.94 94 PRO A O 1
ATOM 751 N N . ALA A 1 95 ? -6.111 -11.048 14.819 1.00 92.88 95 ALA A N 1
ATOM 752 C CA . ALA A 1 95 ? -7.265 -10.180 14.603 1.00 92.88 95 ALA A CA 1
ATOM 753 C C . ALA A 1 95 ? -7.520 -9.897 13.112 1.00 92.88 95 ALA A C 1
ATOM 755 O O . ALA A 1 95 ? -8.664 -9.701 12.699 1.00 92.88 95 ALA A O 1
ATOM 756 N N . LEU A 1 96 ? -6.473 -9.846 12.289 1.00 94.44 96 LEU A N 1
ATOM 757 C CA . LEU A 1 96 ? -6.591 -9.695 10.837 1.00 94.44 96 LEU A CA 1
ATOM 758 C C . LEU A 1 96 ? -7.170 -10.952 10.179 1.00 94.44 96 LEU A C 1
ATOM 760 O O . LEU A 1 96 ? -8.109 -10.843 9.389 1.00 94.44 96 LEU A O 1
ATOM 764 N N . ARG A 1 97 ? -6.705 -12.140 10.579 1.00 94.50 97 ARG A N 1
ATOM 765 C CA . ARG A 1 97 ? -7.245 -13.419 10.094 1.00 94.50 97 ARG A CA 1
ATOM 766 C C . ARG A 1 97 ? -8.725 -13.584 10.409 1.00 94.50 97 ARG A C 1
ATOM 768 O O . ARG A 1 97 ? -9.481 -14.011 9.542 1.00 94.50 97 ARG A O 1
ATOM 775 N N . ALA A 1 98 ? -9.165 -13.156 11.592 1.00 92.75 98 ALA A N 1
ATOM 776 C CA . ALA A 1 98 ? -10.584 -13.147 11.957 1.00 92.75 98 ALA A CA 1
ATOM 777 C C . ALA A 1 98 ? -11.456 -12.264 11.034 1.00 92.75 98 ALA A C 1
ATOM 779 O O . ALA A 1 98 ? -12.670 -12.436 10.98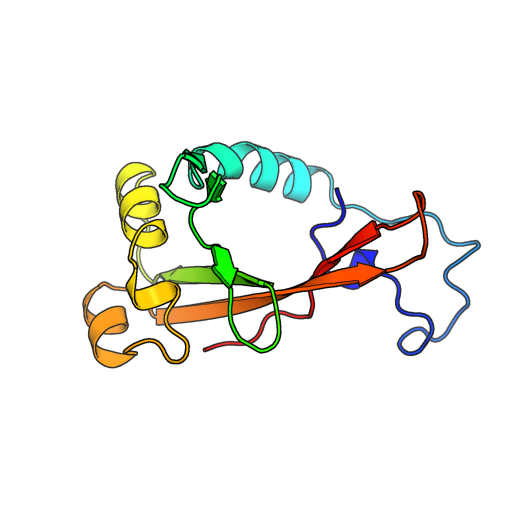6 1.00 92.75 98 ALA A O 1
ATOM 780 N N . ARG A 1 99 ? -10.849 -11.334 10.282 1.00 92.19 99 ARG A N 1
ATOM 781 C CA . ARG A 1 99 ? -11.508 -10.477 9.279 1.00 92.19 99 ARG A CA 1
ATOM 782 C C . ARG A 1 99 ? -11.334 -10.989 7.841 1.00 92.19 99 ARG A C 1
ATOM 784 O O . ARG A 1 99 ? -11.666 -10.269 6.904 1.00 92.19 99 ARG A O 1
ATOM 791 N N . GLY A 1 100 ? -10.793 -12.195 7.653 1.00 94.44 100 GLY A N 1
ATOM 792 C CA . GLY A 1 100 ? -10.525 -12.784 6.336 1.00 94.44 100 GLY A CA 1
ATOM 793 C C . GLY A 1 100 ? -9.271 -12.244 5.639 1.00 94.44 100 GLY A C 1
ATOM 794 O O . GLY A 1 100 ? -9.095 -12.482 4.445 1.00 94.44 100 GLY A O 1
ATOM 795 N N . ILE A 1 101 ? -8.411 -11.512 6.358 1.00 96.19 101 ILE A N 1
ATOM 796 C CA . ILE A 1 101 ? -7.116 -11.035 5.855 1.00 96.19 101 ILE A CA 1
ATOM 797 C C . ILE A 1 101 ? -6.066 -12.101 6.171 1.00 96.19 101 ILE A C 1
ATOM 799 O O . ILE A 1 101 ? -5.740 -12.326 7.336 1.00 96.19 101 ILE A O 1
ATOM 803 N N . ASP A 1 102 ? -5.548 -12.758 5.137 1.00 96.06 102 ASP A N 1
ATOM 804 C CA . ASP A 1 102 ? -4.601 -13.869 5.278 1.00 96.06 102 ASP A CA 1
ATOM 805 C C . ASP A 1 102 ? -3.156 -13.386 5.423 1.00 96.06 102 ASP A C 1
ATOM 807 O O . ASP A 1 102 ? -2.392 -13.908 6.236 1.00 96.06 102 ASP A O 1
ATOM 811 N N . ALA A 1 103 ? -2.809 -12.333 4.682 1.00 95.56 103 ALA A N 1
ATOM 812 C CA . ALA A 1 103 ? -1.479 -11.744 4.685 1.00 95.56 103 ALA A CA 1
ATOM 813 C C . ALA A 1 103 ? -1.549 -10.222 4.566 1.00 95.56 103 ALA A C 1
ATOM 815 O O . ALA A 1 103 ? -2.492 -9.660 4.006 1.00 95.56 103 ALA A O 1
ATOM 816 N N . VAL A 1 104 ? -0.520 -9.543 5.061 1.00 96.62 104 VAL A N 1
ATOM 817 C CA . VAL A 1 104 ? -0.343 -8.101 4.889 1.00 96.62 104 VAL A CA 1
ATOM 818 C C . VAL A 1 104 ? 1.039 -7.865 4.320 1.00 96.62 104 VAL A C 1
ATOM 820 O O . VAL A 1 104 ? 2.028 -8.347 4.859 1.00 96.62 104 VAL A O 1
ATOM 823 N N . PHE A 1 105 ? 1.109 -7.120 3.225 1.00 96.12 105 PHE A N 1
ATOM 824 C CA . PHE A 1 105 ? 2.361 -6.782 2.567 1.00 96.12 105 PHE A CA 1
ATOM 825 C C . PHE A 1 105 ? 2.669 -5.309 2.746 1.00 96.12 105 PHE A C 1
ATOM 827 O O . PHE A 1 105 ? 1.784 -4.456 2.701 1.00 96.12 105 PHE A O 1
ATOM 834 N N . ARG A 1 106 ? 3.955 -5.012 2.912 1.00 95.31 106 ARG A N 1
ATOM 835 C CA . ARG A 1 106 ? 4.471 -3.661 3.077 1.00 95.31 106 ARG A CA 1
ATOM 836 C C . ARG A 1 106 ? 5.664 -3.420 2.165 1.00 95.31 106 ARG A C 1
ATOM 838 O O . ARG A 1 106 ? 6.584 -4.233 2.101 1.00 95.31 106 ARG A O 1
ATOM 845 N N . ALA A 1 107 ? 5.683 -2.261 1.514 1.00 94.56 107 ALA A N 1
ATOM 846 C CA . ALA A 1 107 ? 6.813 -1.778 0.730 1.00 94.56 107 ALA A CA 1
ATOM 847 C C . ALA A 1 107 ? 7.241 -0.379 1.192 1.00 94.56 107 ALA A C 1
ATOM 849 O O . ALA A 1 107 ? 6.412 0.500 1.433 1.00 94.56 107 ALA A O 1
ATOM 850 N N . ARG A 1 108 ? 8.552 -0.154 1.299 1.00 94.38 108 ARG A N 1
ATOM 851 C CA . ARG A 1 108 ? 9.125 1.156 1.630 1.00 94.38 108 ARG A CA 1
ATOM 852 C C . ARG A 1 108 ? 9.168 2.024 0.381 1.00 94.38 108 ARG A C 1
ATOM 854 O O . ARG A 1 108 ? 9.638 1.572 -0.663 1.00 94.38 108 ARG A O 1
ATOM 861 N N . ARG A 1 109 ? 8.765 3.287 0.493 1.00 92.50 109 ARG A N 1
ATOM 862 C CA . ARG A 1 109 ? 8.984 4.289 -0.551 1.00 92.50 109 ARG A CA 1
ATOM 863 C C . ARG A 1 109 ? 10.431 4.769 -0.522 1.00 92.50 109 ARG A C 1
ATOM 865 O O . ARG A 1 109 ? 10.958 5.146 0.520 1.00 92.50 109 ARG A O 1
ATOM 872 N N . ILE A 1 110 ? 11.058 4.799 -1.690 1.00 90.56 110 ILE A N 1
ATOM 873 C CA . ILE A 1 110 ? 12.460 5.166 -1.876 1.00 90.56 110 ILE A CA 1
ATOM 874 C C . ILE A 1 110 ? 12.535 6.284 -2.915 1.00 90.56 110 ILE A C 1
ATOM 876 O O . ILE A 1 110 ? 11.898 6.218 -3.967 1.00 90.56 110 ILE A O 1
ATOM 880 N N . LYS A 1 111 ? 13.328 7.316 -2.626 1.00 87.88 111 LYS A N 1
ATOM 881 C CA . LYS A 1 111 ? 13.704 8.346 -3.600 1.00 87.88 111 LYS A CA 1
ATOM 882 C C . LYS A 1 111 ? 15.090 8.007 -4.145 1.00 87.88 111 LYS A C 1
ATOM 884 O O . LYS A 1 111 ? 16.002 7.763 -3.365 1.00 87.88 111 LYS A O 1
ATOM 889 N N . VAL A 1 112 ? 15.231 7.966 -5.466 1.00 83.31 112 VAL A N 1
ATOM 890 C CA . VAL A 1 112 ? 16.500 7.678 -6.156 1.00 83.31 112 VAL A CA 1
ATOM 891 C C . VAL A 1 112 ? 16.832 8.842 -7.081 1.00 83.31 112 VAL A C 1
ATOM 893 O O . VAL A 1 112 ? 15.987 9.220 -7.889 1.00 83.31 112 VAL A O 1
ATOM 896 N N . GLY A 1 113 ? 18.044 9.386 -6.987 1.00 82.56 113 GLY A N 1
ATOM 897 C CA . GLY A 1 113 ? 18.478 10.583 -7.718 1.00 82.56 113 GLY A CA 1
ATOM 898 C C . GLY A 1 113 ? 18.607 11.810 -6.811 1.00 82.56 113 GLY A C 1
ATOM 899 O O . GLY A 1 113 ? 18.346 11.734 -5.611 1.00 82.56 113 GLY A O 1
ATOM 900 N N . THR A 1 114 ? 19.029 12.935 -7.385 1.00 78.50 114 THR A N 1
ATOM 901 C CA . THR A 1 114 ? 19.351 14.174 -6.659 1.00 78.50 114 THR A CA 1
ATOM 902 C C . THR A 1 114 ? 18.667 15.391 -7.289 1.00 78.50 114 THR A C 1
ATOM 904 O O . THR A 1 114 ? 18.309 15.391 -8.470 1.00 78.50 114 THR A O 1
ATOM 907 N N . GLY A 1 115 ? 18.462 16.442 -6.487 1.00 80.94 115 GLY A N 1
ATOM 908 C CA . GLY A 1 115 ? 17.827 17.686 -6.933 1.00 80.94 115 GLY A CA 1
ATOM 909 C C . GLY A 1 115 ? 16.413 17.467 -7.480 1.00 80.94 115 GLY A C 1
ATOM 910 O O . GLY A 1 115 ? 15.628 16.716 -6.905 1.00 80.94 115 GLY A O 1
ATOM 911 N N . ALA A 1 116 ? 16.092 18.109 -8.606 1.00 78.56 116 ALA A N 1
ATOM 912 C CA . ALA A 1 116 ? 14.810 17.941 -9.298 1.00 78.56 116 ALA A CA 1
ATOM 913 C C . ALA A 1 116 ? 14.694 16.604 -10.062 1.00 78.56 116 ALA A C 1
ATOM 915 O O . ALA A 1 116 ? 13.591 16.166 -10.375 1.00 78.56 116 ALA A O 1
ATOM 916 N N . ASN A 1 117 ? 15.815 15.921 -10.316 1.00 77.94 117 ASN A N 1
ATOM 917 C CA . ASN A 1 117 ? 15.879 14.685 -11.099 1.00 77.94 117 ASN A CA 1
ATOM 918 C C . ASN A 1 117 ? 15.801 13.432 -10.214 1.00 77.94 117 ASN A C 1
ATOM 920 O O . ASN A 1 117 ? 16.564 12.479 -10.391 1.00 77.94 117 ASN A O 1
ATOM 924 N N . TYR A 1 118 ? 14.877 13.417 -9.251 1.00 82.62 118 TYR A N 1
ATOM 925 C CA . TYR A 1 118 ? 14.632 12.236 -8.426 1.00 82.62 118 TYR A CA 1
ATOM 926 C C . TYR A 1 118 ? 13.424 11.437 -8.921 1.00 82.62 118 TYR A C 1
ATOM 928 O O . TYR A 1 118 ? 12.426 11.970 -9.402 1.00 82.62 118 TYR A O 1
ATOM 936 N N . LYS A 1 119 ? 13.507 10.118 -8.766 1.00 82.00 119 LYS A N 1
ATOM 937 C CA . LYS A 1 119 ? 12.447 9.164 -9.085 1.00 82.00 119 LYS A CA 1
ATOM 938 C C . LYS A 1 119 ? 11.948 8.524 -7.801 1.00 82.00 119 LYS A C 1
ATOM 940 O O . LYS A 1 119 ? 12.738 8.119 -6.947 1.00 82.00 119 LYS A O 1
ATOM 945 N N . VAL A 1 120 ? 10.631 8.412 -7.676 1.00 85.50 120 VAL A N 1
ATOM 946 C CA . VAL A 1 120 ? 9.992 7.645 -6.603 1.00 85.50 120 VAL A CA 1
ATOM 947 C C . VAL A 1 120 ? 9.905 6.185 -7.040 1.00 85.50 120 VAL A C 1
ATOM 949 O O . VAL A 1 120 ? 9.437 5.905 -8.140 1.00 85.50 120 VAL A O 1
ATOM 952 N N . ASN A 1 121 ? 10.368 5.281 -6.181 1.00 87.00 121 ASN A N 1
ATOM 953 C CA . ASN A 1 121 ? 10.306 3.831 -6.354 1.00 87.00 121 ASN A CA 1
ATOM 954 C C . ASN A 1 121 ? 9.875 3.167 -5.038 1.00 87.00 121 ASN A C 1
ATOM 956 O O . ASN A 1 121 ? 9.805 3.821 -3.994 1.00 87.00 121 ASN A O 1
ATOM 960 N N . PHE A 1 122 ? 9.665 1.854 -5.080 1.00 88.56 122 PHE A N 1
ATOM 961 C CA . PHE A 1 122 ? 9.377 1.035 -3.907 1.00 88.56 122 PHE A CA 1
ATOM 962 C C . PHE A 1 122 ? 10.471 -0.015 -3.672 1.00 88.56 122 PHE A C 1
ATOM 964 O O . PHE A 1 122 ? 11.204 -0.404 -4.587 1.00 88.56 122 PHE A O 1
ATOM 971 N N . SER A 1 123 ? 10.639 -0.446 -2.422 1.00 90.12 123 SER A N 1
ATOM 972 C CA . SER A 1 123 ? 11.363 -1.682 -2.116 1.00 90.12 123 SER A CA 1
ATOM 973 C C . SER A 1 123 ? 10.551 -2.897 -2.572 1.00 90.12 123 SER A C 1
ATOM 975 O O . SER A 1 123 ? 9.332 -2.784 -2.712 1.00 90.12 123 SER A O 1
ATOM 977 N N . PRO A 1 124 ? 11.178 -4.078 -2.716 1.00 90.19 124 PRO A N 1
ATOM 978 C CA . PRO A 1 124 ? 10.430 -5.328 -2.702 1.00 90.19 124 PRO A CA 1
ATOM 979 C C . PRO A 1 124 ? 9.487 -5.368 -1.495 1.00 90.19 124 PRO A C 1
ATOM 981 O O . PRO A 1 124 ? 9.852 -4.904 -0.404 1.00 90.19 124 PRO A O 1
ATOM 984 N N . ALA A 1 125 ? 8.276 -5.870 -1.720 1.00 91.81 125 ALA A N 1
ATOM 985 C CA . ALA A 1 125 ? 7.290 -6.037 -0.668 1.00 91.81 125 ALA A CA 1
ATOM 986 C C . ALA A 1 125 ? 7.747 -7.125 0.309 1.00 91.81 125 ALA A C 1
ATOM 988 O O . ALA A 1 125 ? 8.374 -8.107 -0.091 1.00 91.81 125 ALA A O 1
ATOM 989 N N . ARG A 1 126 ? 7.432 -6.948 1.588 1.00 93.56 126 ARG A N 1
ATOM 990 C CA . ARG A 1 126 ? 7.634 -7.955 2.631 1.00 93.56 126 ARG A CA 1
ATOM 991 C C . ARG A 1 126 ? 6.324 -8.182 3.356 1.00 93.56 126 ARG A C 1
ATOM 993 O O . ARG A 1 126 ? 5.585 -7.225 3.577 1.00 93.56 126 ARG A O 1
ATOM 1000 N N . GLU A 1 127 ? 6.061 -9.428 3.712 1.00 94.69 127 GLU A N 1
ATOM 1001 C CA . GLU A 1 127 ? 4.960 -9.744 4.613 1.00 94.69 127 GLU A CA 1
ATOM 1002 C C . GLU A 1 127 ? 5.268 -9.186 6.012 1.00 94.69 127 GLU A C 1
ATOM 1004 O O . GLU A 1 127 ? 6.415 -9.266 6.468 1.00 94.69 127 GLU A O 1
ATOM 1009 N N . VAL A 1 128 ? 4.267 -8.593 6.666 1.00 91.88 128 VAL A N 1
ATOM 1010 C CA . VAL A 1 128 ? 4.347 -8.015 8.019 1.00 91.88 128 VAL A CA 1
ATOM 1011 C C . VAL A 1 128 ? 3.289 -8.618 8.928 1.00 91.88 128 VAL A C 1
ATOM 1013 O O . VAL A 1 128 ? 2.114 -8.693 8.526 1.00 91.88 128 VAL A O 1
#

pLDDT: mean 86.48, std 10.45, range [55.69, 96.62]

Secondary structure (DSSP, 8-state):
---SGGGG--GGG-SS-SSSSPPP--HHHHHHHHHHGGGS-EEEETTEEEETTEEEETTEEEEEEEEESS---HHHHHHHHT-GGGGSSS--HHHHHTTTEEEEEEEEEEEESSTT--EEEEPPPEE-

Radius of gyration: 16.51 Å; chains: 1; bounding box: 41×33×38 Å